Protein AF-A0A1K2HKV5-F1 (afdb_monomer)

Structure (mmCIF, N/CA/C/O backbone):
data_AF-A0A1K2HKV5-F1
#
_entry.id   AF-A0A1K2HKV5-F1
#
loop_
_atom_site.group_PDB
_atom_site.id
_atom_site.type_symbol
_atom_site.label_atom_id
_atom_site.label_alt_id
_atom_site.label_comp_id
_atom_site.label_asym_id
_atom_site.label_entity_id
_atom_site.label_seq_id
_atom_site.pdbx_PDB_ins_code
_atom_site.Cartn_x
_atom_site.Cartn_y
_atom_site.Cartn_z
_atom_site.occupancy
_atom_site.B_iso_or_equiv
_atom_site.auth_seq_id
_atom_site.auth_comp_id
_atom_site.auth_asym_id
_atom_site.auth_atom_id
_atom_site.pdbx_PDB_model_num
ATOM 1 N N . MET A 1 1 ? -1.072 -31.128 9.216 1.00 75.50 1 MET A N 1
ATOM 2 C CA . MET A 1 1 ? -1.641 -30.490 10.422 1.00 75.50 1 MET A CA 1
ATOM 3 C C . MET A 1 1 ? -1.584 -28.992 10.186 1.00 75.50 1 MET A C 1
ATOM 5 O O . MET A 1 1 ? -0.529 -28.523 9.779 1.00 75.50 1 MET A O 1
ATOM 9 N N . SER A 1 2 ? -2.698 -28.279 10.326 1.00 89.19 2 SER A N 1
ATOM 10 C CA . SER A 1 2 ? -2.786 -26.856 9.971 1.00 89.19 2 SER A CA 1
ATOM 11 C C . SER A 1 2 ? -2.845 -26.004 11.235 1.00 89.19 2 SER A C 1
ATOM 13 O O . SER A 1 2 ? -3.529 -26.376 12.185 1.00 89.19 2 SER A O 1
ATOM 15 N N . PHE A 1 3 ? -2.149 -24.868 11.238 1.00 94.75 3 PHE A N 1
ATOM 16 C CA . PHE A 1 3 ? -2.110 -23.925 12.357 1.00 94.75 3 PHE A CA 1
ATOM 17 C C . PHE A 1 3 ? -2.555 -22.541 11.890 1.00 94.75 3 PHE A C 1
ATOM 19 O O . PHE A 1 3 ? -2.323 -22.165 10.741 1.00 94.75 3 PHE A O 1
ATOM 26 N N . ALA A 1 4 ? -3.164 -21.766 12.786 1.00 94.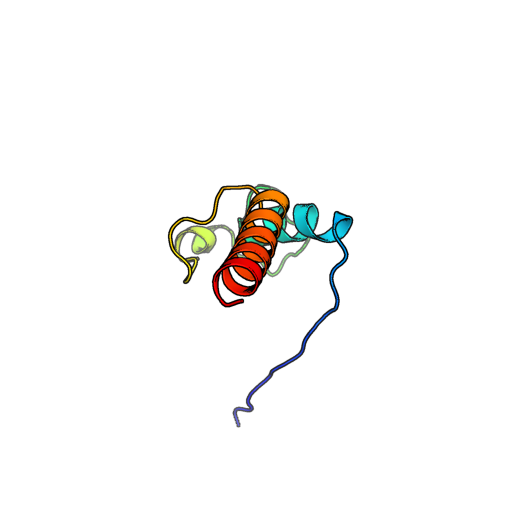75 4 ALA A N 1
ATOM 27 C CA . ALA A 1 4 ? -3.401 -20.351 12.536 1.00 94.75 4 ALA A CA 1
ATOM 28 C C . ALA A 1 4 ? -2.078 -19.579 12.662 1.00 94.75 4 ALA A C 1
ATOM 30 O O . ALA A 1 4 ? -1.374 -19.713 13.663 1.00 94.75 4 ALA A O 1
ATOM 31 N N . VAL A 1 5 ? -1.746 -18.760 11.660 1.00 93.31 5 VAL A N 1
ATOM 32 C CA . VAL A 1 5 ? -0.551 -17.905 11.666 1.00 93.31 5 VAL A CA 1
ATOM 33 C C . VAL A 1 5 ? -0.992 -16.446 11.673 1.00 93.31 5 VAL A C 1
ATOM 35 O O . VAL A 1 5 ? -1.551 -15.959 10.695 1.00 93.31 5 VAL A O 1
ATOM 38 N N . ALA A 1 6 ? -0.730 -15.743 12.776 1.00 95.75 6 ALA A N 1
ATOM 39 C CA . ALA A 1 6 ? -0.987 -14.313 12.916 1.00 95.75 6 ALA A CA 1
ATOM 40 C C . ALA A 1 6 ? 0.247 -13.614 13.504 1.00 95.75 6 ALA A C 1
ATOM 42 O O . ALA A 1 6 ? 0.693 -13.933 14.606 1.00 95.75 6 ALA A O 1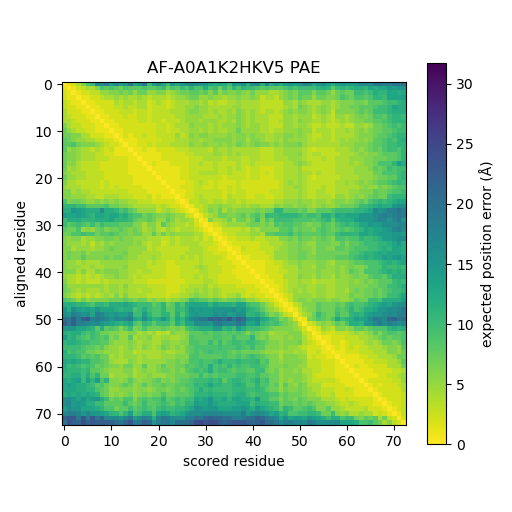
ATOM 43 N N . ARG A 1 7 ? 0.813 -12.656 12.761 1.00 95.69 7 ARG A N 1
ATOM 44 C CA . ARG A 1 7 ? 1.981 -11.858 13.162 1.00 95.69 7 ARG A CA 1
ATOM 45 C C . ARG A 1 7 ? 1.806 -10.422 12.686 1.00 95.69 7 ARG A C 1
ATOM 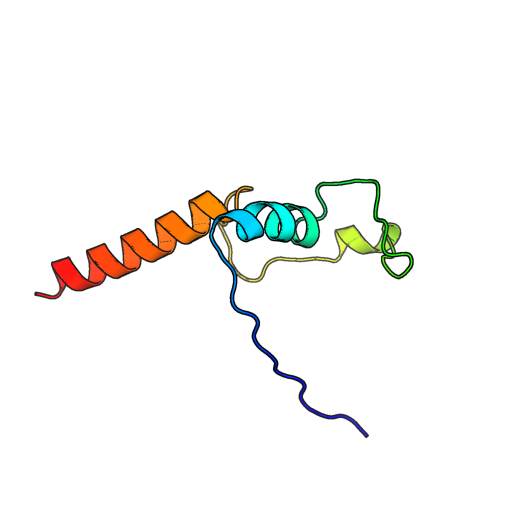47 O O . ARG A 1 7 ? 1.343 -10.199 11.574 1.00 95.69 7 ARG A O 1
ATOM 54 N N . MET A 1 8 ? 2.224 -9.460 13.507 1.00 94.50 8 MET A N 1
ATOM 55 C CA . MET A 1 8 ? 2.198 -8.038 13.153 1.00 94.50 8 MET A CA 1
ATOM 56 C C . MET A 1 8 ? 3.606 -7.454 13.017 1.00 94.50 8 MET A C 1
ATOM 58 O O . MET A 1 8 ? 4.540 -7.868 13.708 1.00 94.50 8 MET A O 1
ATOM 62 N N . THR A 1 9 ? 3.739 -6.444 12.156 1.00 93.50 9 THR A N 1
ATOM 63 C CA . THR A 1 9 ? 4.966 -5.661 11.964 1.00 93.50 9 THR A CA 1
ATOM 64 C C . THR A 1 9 ? 4.640 -4.175 12.073 1.00 93.50 9 THR A C 1
ATOM 66 O O . THR A 1 9 ? 3.663 -3.704 11.498 1.00 93.50 9 THR A O 1
ATOM 69 N N . LYS A 1 10 ? 5.451 -3.424 12.829 1.00 92.19 10 LYS A N 1
ATOM 70 C CA . LYS A 1 10 ? 5.305 -1.966 12.936 1.00 92.19 10 LYS A CA 1
ATOM 71 C C . LYS A 1 10 ? 5.812 -1.315 11.650 1.00 92.19 10 LYS A C 1
ATOM 73 O O . LYS A 1 10 ? 6.946 -1.568 11.254 1.00 92.19 10 LYS A O 1
ATOM 78 N N . LEU A 1 11 ? 4.999 -0.457 11.041 1.00 88.50 11 LEU A N 1
ATOM 79 C CA . LEU A 1 11 ? 5.340 0.267 9.816 1.00 88.50 11 LEU A CA 1
ATOM 80 C C . LEU A 1 11 ? 5.465 1.762 10.106 1.00 88.50 11 LEU A C 1
ATOM 82 O O . LEU A 1 11 ? 4.595 2.341 10.756 1.00 88.50 11 LEU A O 1
ATOM 86 N N . LYS A 1 12 ? 6.542 2.388 9.623 1.00 88.38 12 LYS A N 1
ATOM 87 C CA . LYS A 1 12 ? 6.679 3.850 9.615 1.00 88.38 12 LYS A CA 1
ATOM 88 C C . LYS A 1 12 ? 6.086 4.420 8.327 1.00 88.38 12 LYS A C 1
ATOM 90 O O . LYS A 1 12 ? 5.920 3.696 7.346 1.00 88.38 12 LYS A O 1
ATOM 95 N N . ALA A 1 13 ? 5.821 5.727 8.312 1.00 84.31 13 ALA A N 1
ATOM 96 C CA . ALA A 1 13 ? 5.240 6.418 7.158 1.00 84.31 13 ALA A CA 1
ATOM 97 C C . ALA A 1 13 ? 6.026 6.181 5.853 1.00 84.31 13 ALA A C 1
ATOM 99 O O . ALA A 1 13 ? 5.419 5.984 4.801 1.00 84.31 13 ALA A O 1
ATOM 100 N N . ASP A 1 14 ? 7.356 6.130 5.933 1.00 86.69 14 ASP A N 1
ATOM 101 C CA . ASP A 1 14 ? 8.227 5.921 4.770 1.00 86.69 14 ASP A CA 1
ATOM 102 C C . ASP A 1 14 ? 8.124 4.499 4.199 1.00 86.69 14 ASP A C 1
ATOM 104 O O . ASP A 1 14 ? 8.281 4.293 2.997 1.00 86.69 14 ASP A O 1
ATOM 108 N N . ASN A 1 15 ? 7.781 3.508 5.030 1.00 87.38 15 ASN A N 1
ATOM 109 C CA . ASN A 1 15 ? 7.606 2.125 4.582 1.00 87.38 15 ASN A CA 1
ATOM 110 C C . ASN A 1 15 ? 6.293 1.914 3.810 1.00 87.38 15 ASN A C 1
ATOM 112 O O . ASN A 1 15 ? 6.186 0.957 3.043 1.00 87.38 15 ASN A O 1
ATOM 116 N N . LEU A 1 16 ? 5.301 2.797 3.989 1.00 86.12 16 LEU A N 1
ATOM 117 C CA . LEU A 1 16 ? 3.960 2.630 3.416 1.00 86.12 16 LEU A CA 1
ATOM 118 C C . LEU A 1 16 ? 3.957 2.667 1.887 1.00 86.12 16 LEU A C 1
ATOM 120 O O . LEU A 1 16 ? 3.142 1.994 1.263 1.00 86.12 16 LEU A O 1
ATOM 124 N N . VAL A 1 17 ? 4.859 3.441 1.280 1.00 86.81 17 VAL A N 1
ATOM 125 C CA . VAL A 1 17 ? 4.955 3.532 -0.185 1.00 86.81 17 VAL A CA 1
ATOM 126 C C . VAL A 1 17 ? 5.510 2.234 -0.767 1.00 86.81 17 VAL A C 1
ATOM 128 O O . VAL A 1 17 ? 4.943 1.701 -1.716 1.00 86.81 17 VAL A O 1
ATOM 131 N N . GLY A 1 18 ? 6.582 1.697 -0.174 1.00 88.38 18 GLY A N 1
ATOM 132 C CA . GLY A 1 18 ? 7.193 0.444 -0.623 1.00 88.38 18 GLY A CA 1
ATOM 133 C C . GLY A 1 18 ? 6.232 -0.738 -0.512 1.00 88.38 18 GLY A C 1
ATOM 134 O O . GLY A 1 18 ? 6.053 -1.474 -1.480 1.00 88.38 18 GLY A O 1
ATOM 135 N N . ILE A 1 19 ? 5.551 -0.863 0.631 1.00 88.56 19 ILE A N 1
ATOM 136 C CA . ILE A 1 19 ? 4.546 -1.914 0.847 1.00 88.56 19 ILE A CA 1
ATOM 137 C C . ILE A 1 19 ? 3.358 -1.736 -0.092 1.00 88.56 19 ILE A C 1
ATOM 139 O O . ILE A 1 19 ? 2.969 -2.694 -0.744 1.00 88.56 19 ILE A O 1
ATOM 143 N N . GLY A 1 20 ? 2.841 -0.515 -0.250 1.00 87.50 20 GLY A N 1
ATOM 144 C CA . GLY A 1 20 ? 1.738 -0.270 -1.177 1.00 87.50 20 GLY A CA 1
ATOM 145 C C . GLY A 1 20 ? 2.081 -0.651 -2.617 1.00 87.50 20 GLY A C 1
ATOM 146 O O . GLY A 1 20 ? 1.267 -1.250 -3.308 1.00 87.50 20 GLY A O 1
ATOM 147 N N . ASN A 1 21 ? 3.303 -0.367 -3.072 1.00 87.38 21 ASN A N 1
ATOM 148 C CA . ASN A 1 21 ? 3.746 -0.768 -4.408 1.00 87.38 21 ASN A CA 1
ATOM 149 C C . ASN A 1 21 ? 3.891 -2.290 -4.548 1.00 87.38 21 ASN A C 1
ATOM 151 O O . ASN A 1 21 ? 3.579 -2.827 -5.612 1.00 87.38 21 ASN A O 1
ATOM 155 N N . HIS A 1 22 ? 4.350 -2.968 -3.494 1.00 88.62 22 HIS A N 1
ATOM 156 C CA . HIS A 1 22 ? 4.485 -4.421 -3.468 1.00 88.62 22 HIS A CA 1
ATOM 157 C C . HIS A 1 22 ? 3.121 -5.128 -3.447 1.00 88.62 22 HIS A C 1
ATOM 159 O O . HIS A 1 22 ? 2.896 -6.021 -4.264 1.00 88.62 22 HIS A O 1
ATOM 165 N N . ASP A 1 23 ? 2.211 -4.703 -2.567 1.00 88.00 23 ASP A N 1
ATOM 166 C CA . ASP A 1 23 ? 0.879 -5.292 -2.390 1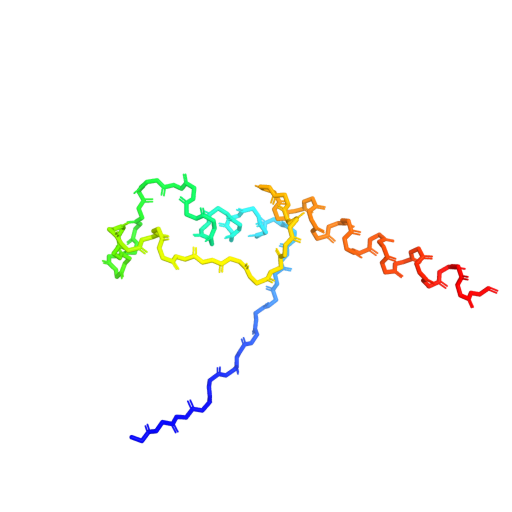.00 88.00 23 ASP A CA 1
ATOM 167 C C . ASP A 1 23 ? -0.006 -5.040 -3.616 1.00 88.00 23 ASP A C 1
ATOM 169 O O . ASP A 1 23 ? -0.656 -5.957 -4.110 1.00 88.00 23 ASP A O 1
ATOM 173 N N . GLN A 1 24 ? 0.050 -3.829 -4.184 1.00 86.62 24 GLN A N 1
ATOM 174 C CA . GLN A 1 24 ? -0.678 -3.478 -5.411 1.00 86.62 24 GLN A CA 1
ATOM 175 C C . GLN A 1 24 ? 0.024 -3.955 -6.692 1.00 86.62 24 GLN A C 1
ATOM 177 O O . GLN A 1 24 ? -0.424 -3.612 -7.784 1.00 86.62 24 GLN A O 1
ATOM 182 N N . ARG A 1 25 ? 1.137 -4.700 -6.584 1.00 87.56 25 ARG A N 1
ATOM 183 C CA . ARG A 1 25 ? 1.893 -5.257 -7.724 1.00 87.56 25 ARG A CA 1
ATOM 184 C C . ARG A 1 25 ? 2.196 -4.226 -8.824 1.00 87.56 25 ARG A C 1
ATOM 186 O O . ARG A 1 25 ? 2.073 -4.511 -10.009 1.00 87.56 25 ARG A O 1
ATOM 193 N N . LYS A 1 26 ? 2.600 -3.009 -8.439 1.00 84.69 26 LYS A N 1
ATOM 194 C CA . LYS A 1 26 ? 2.833 -1.913 -9.402 1.00 84.69 26 LYS A CA 1
ATOM 195 C C . LYS A 1 26 ? 4.106 -2.066 -10.223 1.00 84.69 26 LYS A C 1
ATOM 197 O O . LYS A 1 26 ? 4.231 -1.444 -11.274 1.00 84.69 26 LYS A O 1
ATOM 202 N N . THR A 1 27 ? 5.079 -2.815 -9.717 1.00 83.44 27 THR A N 1
ATOM 203 C CA . THR A 1 27 ? 6.332 -3.079 -10.423 1.00 83.44 27 THR A CA 1
ATOM 204 C C . THR A 1 27 ? 6.202 -4.375 -11.207 1.00 83.44 27 THR A C 1
ATOM 206 O O . THR A 1 27 ? 5.659 -5.343 -10.695 1.00 83.44 27 THR A O 1
ATOM 209 N N . THR A 1 28 ? 6.717 -4.408 -12.432 1.00 76.62 28 THR A N 1
ATOM 210 C CA . THR A 1 28 ? 6.768 -5.631 -13.252 1.00 76.62 28 THR A CA 1
ATOM 211 C C . THR A 1 28 ? 7.922 -6.544 -12.851 1.00 76.62 28 THR A C 1
ATOM 213 O O . THR A 1 28 ? 7.811 -7.762 -12.933 1.00 76.62 28 THR A O 1
ATOM 216 N N . ASN A 1 29 ? 9.023 -5.951 -12.387 1.00 78.38 29 ASN A N 1
ATOM 217 C CA . ASN A 1 29 ? 10.172 -6.682 -11.878 1.00 78.38 29 ASN A CA 1
ATOM 218 C C . ASN A 1 29 ? 9.981 -6.959 -10.387 1.00 78.38 29 ASN A C 1
ATOM 220 O O . ASN A 1 29 ? 9.785 -6.036 -9.588 1.00 78.38 29 ASN A O 1
ATOM 224 N N . HIS A 1 30 ? 10.066 -8.232 -10.020 1.00 78.50 30 HIS A N 1
ATOM 225 C CA . HIS A 1 30 ? 10.036 -8.688 -8.641 1.00 78.50 30 HIS A CA 1
ATOM 226 C C . HIS A 1 30 ? 11.315 -9.469 -8.357 1.00 78.50 30 HIS A C 1
ATOM 228 O O . HIS A 1 30 ? 11.607 -10.442 -9.039 1.00 78.50 30 HIS A O 1
ATOM 234 N N . SER A 1 31 ? 12.077 -9.053 -7.344 1.00 83.94 31 SER A N 1
ATOM 235 C CA . SER A 1 31 ? 13.253 -9.810 -6.887 1.00 83.94 31 SER A CA 1
ATOM 236 C C . SER A 1 31 ? 12.879 -11.103 -6.161 1.00 83.94 31 SER A C 1
ATOM 238 O O . SER A 1 31 ? 13.745 -11.933 -5.924 1.00 83.94 31 SER A O 1
ATOM 240 N N . ASN A 1 32 ? 11.614 -11.249 -5.756 1.00 86.62 32 ASN A N 1
ATOM 241 C CA . ASN A 1 32 ? 11.122 -12.462 -5.124 1.00 86.62 32 ASN A CA 1
ATOM 242 C C . ASN A 1 32 ? 10.686 -13.463 -6.202 1.00 86.62 32 ASN A C 1
ATOM 244 O O . ASN A 1 32 ? 9.665 -13.249 -6.859 1.00 86.62 32 ASN A O 1
ATOM 248 N N . GLU A 1 33 ? 11.459 -14.536 -6.348 1.00 86.88 33 GLU A N 1
ATOM 249 C CA . GLU A 1 33 ? 11.257 -15.598 -7.342 1.00 86.88 33 GLU A CA 1
ATOM 250 C C . GLU A 1 33 ? 9.980 -16.418 -7.091 1.00 86.88 33 GLU A C 1
ATOM 252 O O . GLU A 1 33 ? 9.442 -17.015 -8.019 1.00 86.88 33 GLU A O 1
ATOM 257 N N . ASP A 1 34 ? 9.431 -16.373 -5.872 1.00 90.88 34 ASP A N 1
ATOM 258 C CA . ASP A 1 34 ? 8.205 -17.094 -5.508 1.00 90.88 34 ASP A CA 1
ATOM 259 C C . ASP A 1 34 ? 6.915 -16.415 -6.024 1.00 90.88 34 ASP A C 1
ATOM 261 O O . ASP A 1 34 ? 5.812 -16.943 -5.854 1.00 90.88 34 ASP A O 1
ATOM 265 N N . ILE A 1 35 ? 7.010 -15.221 -6.626 1.00 86.38 35 ILE A N 1
ATOM 266 C CA . ILE A 1 35 ? 5.847 -14.503 -7.168 1.00 86.38 35 ILE A CA 1
ATOM 267 C C . ILE A 1 35 ? 5.542 -14.988 -8.589 1.00 86.38 35 ILE A C 1
ATOM 269 O O . ILE A 1 35 ? 6.207 -14.612 -9.552 1.00 86.38 35 ILE A O 1
ATOM 273 N N . ASP A 1 36 ? 4.444 -15.730 -8.738 1.00 87.25 36 ASP A N 1
ATOM 274 C CA . ASP A 1 36 ? 3.882 -16.071 -10.047 1.00 87.25 36 ASP A CA 1
ATOM 275 C C . ASP A 1 36 ? 3.044 -14.906 -10.608 1.00 87.25 36 ASP A C 1
ATOM 277 O O . ASP A 1 36 ? 1.866 -14.731 -10.276 1.00 87.25 36 ASP A O 1
ATOM 281 N N . VAL A 1 37 ? 3.656 -14.109 -11.491 1.00 86.00 37 VAL A N 1
ATOM 282 C CA . VAL A 1 37 ? 3.025 -12.940 -12.132 1.00 86.00 37 VAL A CA 1
ATOM 283 C C . VAL A 1 37 ? 1.784 -13.323 -12.940 1.00 86.00 37 VAL A C 1
ATOM 285 O O . VAL A 1 37 ? 0.845 -12.527 -13.023 1.00 86.00 37 VAL A O 1
ATOM 288 N N . SER A 1 38 ? 1.722 -14.547 -13.483 1.00 89.50 38 SER A N 1
ATOM 289 C CA . SER A 1 38 ? 0.561 -15.006 -14.255 1.00 89.50 38 SER A CA 1
ATOM 290 C C . SER A 1 38 ? -0.713 -15.051 -13.408 1.00 89.50 38 SER A C 1
ATOM 292 O O . 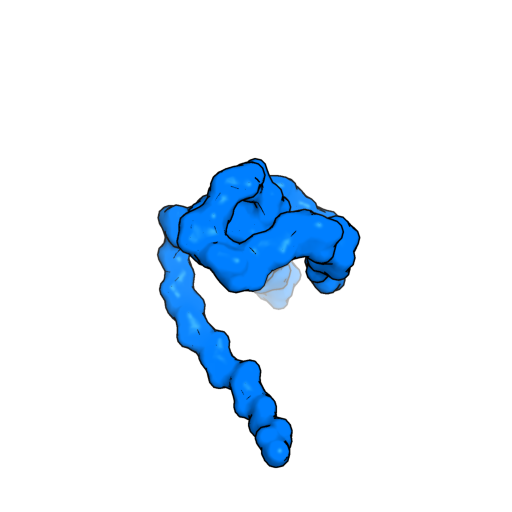SER A 1 38 ? -1.809 -14.859 -13.932 1.00 89.50 38 SER A O 1
ATOM 294 N N . ARG A 1 39 ? -0.575 -15.211 -12.086 1.00 89.88 39 ARG A N 1
ATOM 295 C CA . ARG A 1 39 ? -1.679 -15.280 -11.119 1.00 89.88 39 ARG A CA 1
ATOM 296 C C . ARG A 1 39 ? -2.002 -13.950 -10.453 1.00 89.88 39 ARG A C 1
ATOM 298 O O . ARG A 1 39 ? -2.977 -13.883 -9.713 1.00 89.88 39 ARG A O 1
ATOM 305 N N . SER A 1 40 ? -1.254 -12.878 -10.723 1.00 87.81 40 SER A N 1
ATOM 306 C CA . SER A 1 40 ? -1.478 -11.573 -10.081 1.00 87.81 40 SER A CA 1
ATOM 307 C C . SER A 1 40 ? -2.887 -11.013 -10.300 1.00 87.81 40 SER A C 1
ATOM 309 O O . SER A 1 40 ? -3.394 -10.304 -9.436 1.00 87.81 40 SER A O 1
ATOM 311 N N . HIS A 1 41 ? -3.541 -11.368 -11.411 1.00 88.19 41 HIS A N 1
ATOM 312 C CA . HIS A 1 41 ? -4.923 -10.979 -11.713 1.00 88.19 41 HIS A CA 1
ATOM 313 C C . HIS A 1 41 ? -5.968 -11.590 -10.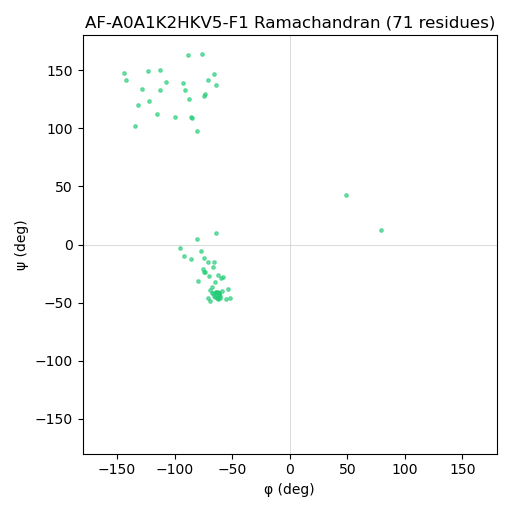761 1.00 88.19 41 HIS A C 1
ATOM 315 O O . HIS A 1 41 ? -7.108 -11.137 -10.742 1.00 88.19 41 HIS A O 1
ATOM 321 N N . LEU A 1 42 ? -5.595 -12.614 -9.984 1.00 93.00 42 LEU A N 1
ATOM 322 C CA . LEU A 1 42 ? -6.454 -13.246 -8.980 1.00 93.00 42 LEU A CA 1
ATOM 323 C C . LEU A 1 42 ? -6.413 -12.522 -7.627 1.00 93.00 42 LEU A C 1
ATOM 325 O O . LEU A 1 42 ? -7.231 -12.818 -6.758 1.00 93.00 42 LEU A O 1
ATOM 329 N N . ASN A 1 43 ? -5.467 -11.601 -7.423 1.00 90.38 43 ASN A N 1
ATOM 330 C CA . ASN A 1 43 ? -5.369 -10.836 -6.183 1.00 90.38 43 ASN A CA 1
ATOM 331 C C . ASN A 1 43 ? -6.519 -9.823 -6.095 1.00 90.38 43 ASN A C 1
ATOM 333 O O . ASN A 1 43 ? -6.871 -9.184 -7.085 1.00 90.38 43 ASN A O 1
ATOM 337 N N . TYR A 1 44 ? -7.072 -9.638 -4.896 1.00 88.44 44 TYR A N 1
ATOM 338 C CA . TYR A 1 44 ? -8.152 -8.685 -4.650 1.00 88.44 44 TYR A CA 1
ATOM 339 C C . TYR A 1 44 ? -8.011 -8.023 -3.279 1.00 88.44 44 TYR A C 1
ATOM 341 O O . TYR A 1 44 ? -7.563 -8.639 -2.312 1.00 88.44 44 TYR A O 1
ATOM 349 N N . ASP A 1 45 ? -8.439 -6.765 -3.196 1.00 85.44 45 ASP A N 1
ATOM 350 C CA . ASP A 1 45 ? -8.530 -6.025 -1.942 1.00 85.44 45 ASP A CA 1
ATOM 351 C C . ASP A 1 45 ? -9.915 -6.211 -1.312 1.00 85.44 45 ASP A C 1
ATOM 353 O O . ASP A 1 45 ? -10.945 -6.041 -1.960 1.00 85.44 45 ASP A O 1
ATOM 357 N N . LEU A 1 46 ? -9.950 -6.510 -0.012 1.00 85.56 46 LEU A N 1
ATOM 358 C CA . LEU A 1 46 ? -11.204 -6.647 0.745 1.00 85.56 46 LEU A CA 1
ATOM 359 C C . LEU A 1 46 ? -11.877 -5.301 1.045 1.00 85.56 46 LEU A C 1
ATOM 361 O O . LEU A 1 46 ? -13.077 -5.243 1.305 1.00 85.56 46 LEU A O 1
ATOM 365 N N . VAL A 1 47 ? -11.103 -4.215 1.059 1.00 82.31 47 VAL A N 1
ATOM 366 C CA . VAL A 1 47 ? -11.597 -2.873 1.379 1.00 82.31 47 VAL A CA 1
ATOM 367 C C . VAL A 1 47 ? -11.816 -2.109 0.081 1.00 82.31 47 VAL A C 1
ATOM 369 O O . VAL A 1 47 ? -10.858 -1.712 -0.581 1.00 82.31 47 VAL A O 1
ATOM 372 N N . ALA A 1 48 ? -13.081 -1.871 -0.261 1.00 72.38 48 ALA A N 1
ATOM 373 C CA . ALA A 1 48 ? -13.450 -1.078 -1.426 1.00 72.38 48 ALA A CA 1
ATOM 374 C C . ALA A 1 48 ? -13.027 0.397 -1.275 1.00 72.38 48 ALA A C 1
ATOM 376 O O . ALA A 1 48 ? -13.068 0.966 -0.184 1.00 72.38 48 ALA A O 1
ATOM 377 N N . GLY A 1 49 ? -12.658 1.037 -2.390 1.00 67.44 49 GLY A N 1
ATOM 378 C CA . GLY A 1 49 ? -12.437 2.488 -2.448 1.00 67.44 49 GLY A CA 1
ATOM 379 C C . GLY A 1 49 ? -11.091 2.989 -1.910 1.00 67.44 49 GLY A C 1
ATOM 380 O O . GLY A 1 49 ? -10.933 4.197 -1.724 1.00 67.44 49 GLY A O 1
ATOM 381 N N . ARG A 1 50 ? -10.113 2.103 -1.673 1.00 67.19 50 ARG A N 1
ATOM 382 C CA . ARG A 1 50 ? -8.721 2.519 -1.430 1.00 67.19 50 ARG A CA 1
ATOM 383 C C . ARG A 1 50 ? -8.157 3.196 -2.678 1.00 67.19 50 ARG A C 1
ATOM 385 O O . ARG A 1 50 ? -8.406 2.758 -3.800 1.00 67.19 50 ARG A O 1
ATOM 392 N N . THR A 1 51 ? -7.432 4.295 -2.496 1.00 58.75 51 THR A N 1
ATOM 393 C CA . THR A 1 51 ? -6.731 4.945 -3.602 1.00 58.75 51 THR A CA 1
ATOM 394 C C . THR A 1 51 ? -5.473 4.151 -3.960 1.00 58.75 51 THR A C 1
ATOM 396 O O . THR A 1 51 ? -4.945 3.364 -3.178 1.00 58.75 51 THR A O 1
ATOM 399 N N . ASN A 1 52 ? -4.903 4.409 -5.136 1.00 64.81 52 ASN A N 1
ATOM 400 C CA . ASN A 1 52 ? -3.606 3.846 -5.533 1.00 64.81 52 ASN A CA 1
ATOM 401 C C . ASN A 1 52 ? -2.432 4.318 -4.640 1.00 64.81 52 ASN A C 1
ATOM 403 O O . ASN A 1 52 ? -1.277 4.118 -5.003 1.00 64.81 52 ASN A O 1
ATOM 407 N N . ASN A 1 53 ? -2.670 4.993 -3.510 1.00 74.69 53 ASN A N 1
ATOM 408 C CA . ASN A 1 53 ? -1.627 5.496 -2.627 1.00 74.69 53 ASN A CA 1
ATOM 409 C C . ASN A 1 53 ? -1.929 5.188 -1.158 1.00 74.69 53 ASN A C 1
ATOM 411 O O . ASN A 1 53 ? -2.655 5.916 -0.479 1.00 74.69 53 ASN A O 1
ATOM 415 N N . PHE A 1 54 ? -1.249 4.158 -0.647 1.00 76.12 54 PHE A N 1
ATOM 416 C CA . PHE A 1 54 ? -1.356 3.699 0.739 1.00 76.12 54 PHE A CA 1
ATOM 417 C C . PHE A 1 54 ? -1.157 4.850 1.730 1.00 76.12 54 PHE A C 1
ATOM 419 O O . PHE A 1 54 ? -1.968 5.029 2.633 1.00 76.12 54 PHE A O 1
ATOM 426 N N . LYS A 1 55 ? -0.134 5.694 1.536 1.00 76.00 55 LYS A N 1
ATOM 427 C CA . LYS A 1 55 ? 0.137 6.838 2.423 1.00 76.00 55 LYS A CA 1
ATOM 428 C C . LYS A 1 55 ? -1.079 7.762 2.564 1.00 76.00 55 LYS A C 1
ATOM 430 O O . LYS A 1 55 ? -1.447 8.121 3.679 1.00 76.00 55 LYS A O 1
ATOM 435 N N . THR A 1 56 ? -1.721 8.110 1.453 1.00 79.06 56 THR A N 1
ATOM 436 C CA . THR A 1 56 ? -2.896 8.991 1.445 1.00 79.06 56 THR A CA 1
ATOM 437 C C . THR A 1 56 ? -4.109 8.313 2.075 1.00 79.06 56 THR A C 1
ATOM 439 O O . THR A 1 56 ? -4.842 8.953 2.827 1.00 79.06 56 THR A O 1
ATOM 442 N N . ASP A 1 57 ? -4.302 7.017 1.829 1.00 80.00 57 ASP A N 1
ATOM 443 C CA . ASP A 1 57 ? -5.411 6.260 2.413 1.00 80.00 57 ASP A CA 1
ATOM 444 C C . ASP A 1 57 ? -5.298 6.138 3.929 1.00 80.00 57 ASP A C 1
ATOM 446 O O . ASP A 1 57 ? -6.274 6.375 4.638 1.00 80.00 57 ASP A O 1
ATOM 450 N N . TYR A 1 58 ? -4.105 5.837 4.448 1.00 79.38 58 TYR A N 1
ATOM 451 C CA . TYR A 1 58 ? -3.892 5.769 5.893 1.00 79.38 58 TYR A CA 1
ATOM 452 C C . TYR A 1 58 ? -4.103 7.128 6.562 1.00 79.38 58 TYR A C 1
ATOM 454 O O . TYR A 1 58 ? -4.750 7.194 7.605 1.00 79.38 58 TYR A O 1
ATOM 462 N N . ILE A 1 59 ? -3.629 8.218 5.947 1.00 80.31 59 ILE A N 1
ATOM 463 C CA . ILE A 1 59 ? -3.866 9.575 6.462 1.00 80.31 59 ILE A CA 1
ATOM 464 C C . ILE A 1 59 ? -5.369 9.886 6.501 1.00 80.31 59 ILE A C 1
ATOM 466 O O . ILE A 1 59 ? -5.850 10.395 7.511 1.00 80.31 59 ILE A O 1
ATOM 470 N N . LYS A 1 60 ? -6.130 9.537 5.452 1.00 81.69 60 LYS A N 1
ATOM 471 C CA . LYS A 1 60 ? -7.593 9.712 5.431 1.00 81.69 60 LYS A CA 1
ATOM 472 C C . LYS A 1 60 ? -8.285 8.928 6.544 1.00 81.69 60 LYS A C 1
ATOM 474 O O . LYS A 1 60 ? -9.163 9.471 7.206 1.00 81.69 60 LYS A O 1
ATOM 479 N N . VAL A 1 61 ? -7.890 7.674 6.771 1.00 81.31 61 VAL A N 1
ATOM 480 C CA . VAL A 1 61 ? -8.457 6.847 7.849 1.00 81.31 61 VAL A CA 1
ATOM 481 C C . VAL A 1 61 ? -8.166 7.464 9.218 1.00 81.31 61 VAL A C 1
ATOM 483 O O . VAL A 1 61 ? -9.085 7.601 10.021 1.00 81.31 61 VAL A O 1
ATOM 486 N N . ILE A 1 62 ? -6.928 7.900 9.468 1.00 82.50 62 ILE A N 1
ATOM 487 C CA . ILE A 1 62 ? -6.554 8.566 10.726 1.00 82.50 62 ILE A CA 1
ATOM 488 C C . ILE A 1 62 ? -7.366 9.851 10.918 1.00 82.50 62 ILE A C 1
ATOM 490 O O . ILE A 1 62 ? -7.927 10.062 11.992 1.00 82.50 62 ILE A O 1
ATOM 494 N N . LEU A 1 63 ? -7.483 10.681 9.877 1.00 82.81 63 LEU A N 1
ATOM 495 C CA . LEU A 1 63 ? -8.265 11.914 9.932 1.00 82.81 63 LEU A CA 1
ATOM 496 C C . LEU A 1 63 ? -9.743 11.629 10.223 1.00 82.81 63 LEU A C 1
ATOM 498 O O . LEU A 1 63 ? -10.334 12.312 11.051 1.00 82.81 63 LEU A O 1
ATOM 502 N N . ASN A 1 64 ? -10.326 10.598 9.605 1.00 84.06 64 ASN A N 1
ATOM 503 C CA . ASN A 1 64 ? -11.709 10.194 9.859 1.00 84.06 64 ASN A CA 1
ATOM 504 C C . ASN A 1 64 ? -11.918 9.707 11.298 1.00 84.06 64 ASN A C 1
ATOM 506 O O . ASN A 1 64 ? -12.926 10.052 11.911 1.00 84.06 64 ASN A O 1
ATOM 510 N N . ILE A 1 65 ? -10.971 8.943 11.854 1.00 84.94 65 ILE A N 1
ATOM 511 C CA . ILE A 1 65 ? -11.022 8.493 13.253 1.00 84.94 65 ILE A CA 1
ATOM 512 C C . ILE A 1 65 ? -10.957 9.696 14.203 1.00 84.94 65 ILE A C 1
ATOM 514 O O . ILE A 1 65 ? -11.756 9.787 15.135 1.00 84.94 65 ILE A O 1
ATOM 518 N N . LEU A 1 66 ? -10.050 10.643 13.946 1.00 83.56 66 LEU A N 1
ATOM 519 C CA . LEU A 1 66 ? -9.931 11.872 14.734 1.00 83.56 66 LEU A CA 1
ATOM 520 C C . LEU A 1 66 ? -11.201 12.726 14.638 1.00 83.56 66 LEU A C 1
ATOM 522 O O . LEU A 1 66 ? -11.728 13.160 15.659 1.00 83.56 66 LEU A O 1
ATOM 526 N N . LEU A 1 67 ? -11.734 12.918 13.429 1.00 85.38 67 LEU A N 1
ATOM 527 C CA . LEU A 1 67 ? -12.959 13.681 13.196 1.00 85.38 67 LEU A CA 1
ATOM 528 C C . LEU A 1 67 ? -14.166 13.038 13.893 1.00 85.38 67 LEU A C 1
ATOM 530 O O . LEU A 1 67 ? -14.988 13.745 14.470 1.00 85.38 67 LEU A O 1
ATOM 534 N N . PHE A 1 68 ? -14.266 11.706 13.863 1.00 8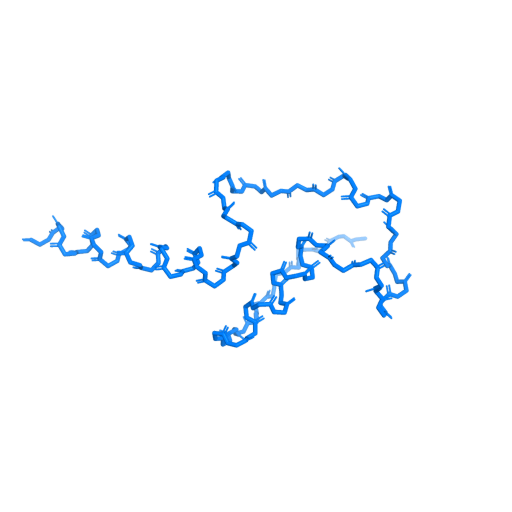8.25 68 PHE A N 1
ATOM 535 C CA . PHE A 1 68 ? -15.296 10.964 14.587 1.00 88.25 68 PHE A CA 1
ATOM 536 C C . PHE A 1 68 ? -15.191 11.182 16.097 1.00 88.25 68 PHE A C 1
ATOM 538 O O . PHE A 1 68 ? -16.211 11.376 16.752 1.00 88.25 68 PHE A O 1
ATOM 545 N N . HIS A 1 69 ? -13.974 11.189 16.646 1.00 82.94 69 HIS A N 1
ATOM 546 C CA . HIS A 1 69 ? -13.763 11.436 18.068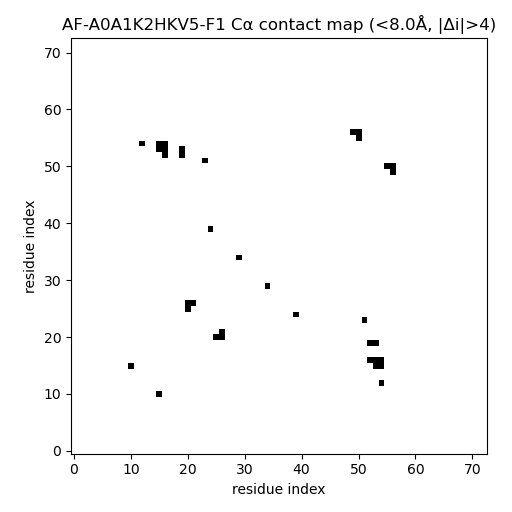 1.00 82.94 69 HIS A CA 1
ATOM 547 C C . HIS A 1 69 ? -14.135 12.871 18.469 1.00 82.94 69 HIS A C 1
ATOM 549 O O . HIS A 1 69 ? -14.807 13.054 19.478 1.00 82.94 69 HIS A O 1
ATOM 555 N N . ILE A 1 70 ? -13.774 13.871 17.656 1.00 84.56 70 ILE A N 1
ATOM 556 C CA . ILE A 1 70 ? -14.123 15.282 17.897 1.00 84.56 70 ILE A CA 1
ATOM 557 C C . ILE A 1 70 ? -15.639 15.498 17.830 1.00 84.56 70 ILE A C 1
ATOM 559 O O . ILE A 1 70 ? -16.183 16.203 18.662 1.00 84.56 70 ILE A O 1
ATOM 563 N N . LYS A 1 71 ? -16.334 14.875 16.869 1.00 80.00 71 LYS A N 1
ATOM 564 C CA . LYS A 1 71 ? -17.796 15.006 16.716 1.00 80.00 71 LYS A CA 1
ATOM 565 C C . LYS A 1 71 ? -18.613 14.237 17.759 1.00 80.00 71 LYS A C 1
ATOM 567 O O . LYS A 1 71 ? -19.831 14.388 17.790 1.00 80.00 71 LYS A O 1
ATOM 572 N N . LYS A 1 72 ? -17.978 13.352 18.533 1.00 73.19 72 LYS A N 1
ATOM 573 C CA . LYS A 1 72 ? -18.621 12.599 19.618 1.00 73.19 72 LYS A CA 1
ATOM 57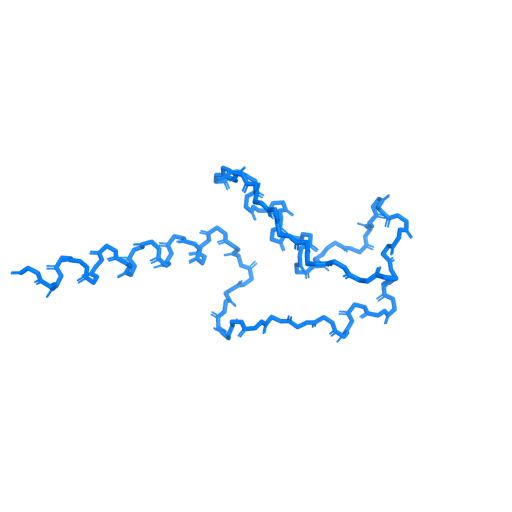4 C C . LYS A 1 72 ? -18.531 13.293 20.981 1.00 73.19 72 LYS A C 1
ATOM 576 O O . LYS A 1 72 ? -19.167 12.795 21.909 1.00 73.19 72 LYS A O 1
ATOM 581 N N . GLN A 1 73 ? -17.745 14.363 21.098 1.00 54.88 73 GLN A N 1
ATOM 582 C CA . GLN A 1 73 ? -17.729 15.265 22.254 1.00 54.88 73 GLN A CA 1
ATOM 583 C C . GLN A 1 73 ? -18.646 16.458 21.990 1.00 54.88 73 GLN A C 1
ATOM 585 O O . GLN A 1 73 ? -19.237 16.945 22.975 1.00 54.88 73 GLN A O 1
#

Solvent-accessible surface area (backbone atoms only — not comparable to full-atom values): 4990 Å² total; per-residue (Å²): 138,89,79,90,85,86,87,88,78,94,77,54,79,80,50,33,55,59,50,37,40,59,77,68,56,72,57,89,78,66,94,58,84,87,64,62,71,90,54,55,84,74,64,80,76,91,64,81,88,68,60,102,39,47,58,61,43,53,52,51,52,53,49,50,54,52,50,52,54,62,76,73,108

pLDDT: mean 83.92, std 7.94, range [54.88, 95.75]

Foldseek 3Di:
DDDDDDDDDDDDLVVQQVVLCVLLVVDPDDPDPPDDPVCSVVDDDPDPDDDSGRSVRVVVVVVVVVVVVVVVD

Sequence (73 aa):
MSFAVARMTKLKADNLVGIGNHDQRKTTNHSNEDIDVSRSHLNYDLVAGRTNNFKTDYIKVILNILLFHIKKQ

Secondary structure (DSSP, 8-state):
------------TTHHHHHHHHHTT--S--S-TT--GGGGGG---SSTT--S-HHHHHHHHHHHHHHHHHHT-

Organism: NCBI:txid1122154

Mean predicted aligned error: 6.57 Å

Radius of gyration: 16.26 Å; Cα contacts (8 Å, |Δi|>4): 18; chains: 1; bounding box: 32×46×36 Å

InterPro domains:
  IPR001668 Plasmid recombination enzyme [PF01076] (1-57)